Protein AF-X0TUG3-F1 (afdb_monomer_lite)

pLDDT: mean 87.76, std 16.63, range [44.94, 98.31]

Foldseek 3Di:
DDPVVVVVLVVQLVVLVPDPDLVSSLVSLVVSCVVPVALVSLQSNLVSCVVVVVLVSNLVSLVSSLVRDPDVVSNVVSVVSNVVSVVVVVDDPPPPPPPDDDDD

Structure (mmCIF, N/CA/C/O backbone):
data_AF-X0TUG3-F1
#
_entry.id   AF-X0TUG3-F1
#
loop_
_atom_site.group_PDB
_atom_site.id
_atom_site.type_symbol
_atom_site.label_atom_id
_atom_site.label_alt_id
_atom_site.label_comp_id
_atom_site.label_asym_id
_atom_site.label_entity_id
_atom_site.label_seq_id
_atom_site.pdbx_PDB_ins_code
_atom_site.Cartn_x
_atom_site.Cartn_y
_atom_site.Cartn_z
_atom_site.occupancy
_atom_site.B_iso_or_equiv
_atom_site.auth_seq_id
_atom_site.auth_comp_id
_atom_site.auth_asym_id
_atom_site.auth_atom_id
_atom_site.pdbx_PDB_model_num
ATOM 1 N N . MET A 1 1 ? 11.445 -4.729 -12.410 1.00 70.69 1 MET A N 1
ATOM 2 C CA . MET A 1 1 ? 11.066 -3.305 -12.451 1.00 70.69 1 MET A CA 1
ATOM 3 C C . MET A 1 1 ? 12.295 -2.467 -12.746 1.00 70.69 1 MET A C 1
ATOM 5 O O . MET A 1 1 ? 13.327 -2.658 -12.106 1.00 70.69 1 MET A O 1
ATOM 9 N N . SER A 1 2 ? 12.185 -1.562 -13.709 1.00 83.81 2 SER A N 1
ATOM 10 C CA . SER A 1 2 ? 13.248 -0.632 -14.091 1.00 83.81 2 SER A CA 1
ATOM 11 C C . SER A 1 2 ? 13.221 0.631 -13.225 1.00 83.81 2 SER A C 1
ATOM 13 O O . SER A 1 2 ? 12.184 1.010 -12.684 1.00 83.81 2 SER A O 1
ATOM 15 N N . LYS A 1 3 ? 14.343 1.359 -13.148 1.00 82.31 3 LYS A N 1
ATOM 16 C CA . LYS A 1 3 ? 14.419 2.652 -12.435 1.00 82.31 3 LYS A CA 1
ATOM 17 C C . LYS A 1 3 ? 13.401 3.682 -12.956 1.00 82.31 3 LYS A C 1
ATOM 19 O O . LYS A 1 3 ? 12.912 4.500 -12.183 1.00 82.31 3 LYS A O 1
ATOM 24 N N . ALA A 1 4 ? 13.094 3.642 -14.255 1.00 86.88 4 ALA A N 1
ATOM 25 C CA . ALA A 1 4 ? 12.112 4.519 -14.889 1.00 86.88 4 ALA A CA 1
ATOM 26 C C . ALA A 1 4 ? 10.672 4.197 -14.453 1.00 86.88 4 ALA A C 1
ATOM 28 O O . ALA A 1 4 ? 9.966 5.104 -14.025 1.00 86.88 4 ALA A O 1
ATOM 29 N N . GLU A 1 5 ? 10.280 2.919 -14.476 1.00 86.69 5 GLU A N 1
ATOM 30 C CA . GLU A 1 5 ? 8.958 2.463 -14.013 1.00 86.69 5 GLU A CA 1
ATOM 31 C C . GLU A 1 5 ? 8.744 2.795 -12.534 1.00 86.69 5 GLU A C 1
ATOM 33 O O . GLU A 1 5 ? 7.715 3.349 -12.159 1.00 86.69 5 GLU A O 1
ATOM 38 N N . TRP A 1 6 ? 9.755 2.554 -11.694 1.00 86.31 6 TRP A N 1
ATOM 39 C CA . TRP A 1 6 ? 9.683 2.900 -10.275 1.00 86.31 6 TRP A CA 1
ATOM 40 C C . TRP A 1 6 ? 9.451 4.400 -10.049 1.00 86.31 6 TRP A C 1
ATOM 42 O O . TRP A 1 6 ? 8.630 4.797 -9.217 1.00 86.31 6 TRP A O 1
ATOM 52 N N . LYS A 1 7 ? 10.155 5.245 -10.814 1.00 91.38 7 LYS A N 1
ATOM 53 C CA . LYS A 1 7 ? 9.982 6.700 -10.760 1.00 91.38 7 LYS A CA 1
ATOM 54 C C . LYS A 1 7 ? 8.574 7.103 -11.199 1.00 91.38 7 LYS A C 1
ATOM 56 O O . LYS A 1 7 ? 7.967 7.948 -10.551 1.00 91.38 7 LYS A O 1
ATOM 61 N N . GLU A 1 8 ? 8.052 6.496 -12.262 1.00 93.44 8 GLU A N 1
ATOM 62 C CA . GLU A 1 8 ? 6.694 6.761 -12.740 1.00 93.44 8 GLU A CA 1
ATOM 63 C C . GLU A 1 8 ? 5.642 6.404 -11.684 1.00 93.44 8 GLU A C 1
ATOM 65 O O . GLU A 1 8 ? 4.807 7.245 -11.348 1.00 93.44 8 GLU A O 1
ATOM 70 N N . ILE A 1 9 ? 5.711 5.195 -11.119 1.00 92.88 9 ILE A N 1
ATOM 71 C CA . ILE A 1 9 ? 4.784 4.737 -10.075 1.00 92.88 9 ILE A CA 1
ATOM 72 C C . ILE A 1 9 ? 4.839 5.682 -8.872 1.00 92.88 9 ILE A C 1
ATOM 74 O O . ILE A 1 9 ? 3.800 6.119 -8.382 1.00 92.88 9 ILE A O 1
ATOM 78 N N . THR A 1 10 ? 6.041 6.062 -8.435 1.00 91.56 10 THR A N 1
ATOM 79 C CA . THR A 1 10 ? 6.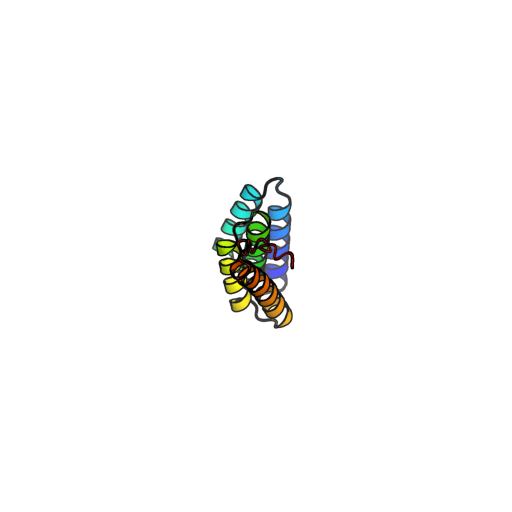226 6.968 -7.290 1.00 91.56 10 THR A CA 1
ATOM 80 C C . THR A 1 10 ? 5.585 8.338 -7.535 1.00 91.56 10 THR A C 1
ATOM 82 O O . THR A 1 10 ? 4.903 8.869 -6.657 1.00 91.56 10 THR A O 1
ATOM 85 N N . GLU A 1 11 ? 5.742 8.901 -8.735 1.00 95.81 11 GLU A N 1
ATOM 86 C CA . GLU A 1 11 ? 5.103 10.168 -9.104 1.00 95.81 11 GLU A CA 1
ATOM 87 C C . GLU A 1 11 ? 3.573 10.044 -9.169 1.00 95.81 11 GLU A C 1
ATOM 89 O O . GLU A 1 11 ? 2.863 10.936 -8.702 1.00 95.81 11 GLU A O 1
ATOM 94 N N . LYS A 1 12 ? 3.039 8.930 -9.687 1.00 96.38 12 LYS A N 1
ATOM 95 C CA . LYS A 1 12 ? 1.587 8.679 -9.712 1.00 96.38 12 LYS A CA 1
ATOM 96 C C . LYS A 1 12 ? 1.006 8.531 -8.307 1.00 96.38 12 LYS A C 1
ATOM 98 O O . LYS A 1 12 ? -0.005 9.158 -8.000 1.00 96.38 12 LYS A O 1
ATOM 103 N N . VAL A 1 13 ? 1.682 7.793 -7.426 1.00 95.44 13 VAL A N 1
ATOM 104 C CA . VAL A 1 13 ? 1.313 7.687 -6.006 1.00 95.44 13 VAL A CA 1
ATOM 105 C C . VAL A 1 13 ? 1.293 9.065 -5.350 1.00 95.44 13 VAL A C 1
ATOM 107 O O . VAL A 1 13 ? 0.353 9.387 -4.622 1.00 95.44 13 VAL A O 1
ATOM 110 N N . LYS A 1 14 ? 2.316 9.893 -5.598 1.00 95.88 14 LYS A N 1
ATOM 111 C CA . LYS A 1 14 ? 2.378 11.252 -5.054 1.00 95.88 14 LYS A CA 1
ATOM 112 C C . LYS A 1 14 ? 1.160 12.068 -5.485 1.00 95.88 14 LYS A C 1
ATOM 114 O O . LYS A 1 14 ? 0.500 12.624 -4.614 1.00 95.88 14 LYS A O 1
ATOM 119 N N . LYS A 1 15 ? 0.817 12.048 -6.777 1.00 96.75 15 LYS A N 1
ATOM 120 C CA . LYS A 1 15 ? -0.371 12.730 -7.316 1.00 96.75 15 LYS A CA 1
ATOM 121 C C . LYS A 1 15 ? -1.670 12.246 -6.677 1.00 96.75 15 LYS A C 1
ATOM 123 O O . LYS A 1 15 ? -2.482 13.067 -6.266 1.00 96.75 15 LYS A O 1
ATOM 128 N N . CYS A 1 16 ? -1.852 10.934 -6.514 1.00 96.44 16 CYS A N 1
ATOM 129 C CA . CYS A 1 16 ? -3.037 10.404 -5.832 1.00 96.44 16 CYS A CA 1
ATOM 130 C C . CYS A 1 16 ? -3.174 10.949 -4.405 1.00 96.44 16 CYS A C 1
ATOM 132 O O . CYS A 1 16 ? -4.274 11.254 -3.952 1.00 96.44 16 CYS A O 1
ATOM 134 N N . ARG A 1 17 ? -2.055 11.108 -3.691 1.00 95.12 17 ARG A N 1
ATOM 135 C CA . ARG A 1 17 ? -2.034 11.597 -2.305 1.00 95.12 17 ARG A CA 1
ATOM 136 C C . ARG A 1 17 ? -2.237 13.108 -2.170 1.00 95.12 17 ARG A C 1
ATOM 138 O O . ARG A 1 17 ? -2.410 13.576 -1.048 1.00 95.12 17 ARG A O 1
ATOM 145 N N . GLU A 1 18 ? -2.232 13.860 -3.269 1.00 95.69 18 GLU A N 1
ATOM 146 C CA . GLU A 1 18 ? -2.555 15.295 -3.284 1.00 95.69 18 GLU A CA 1
ATOM 147 C C . GLU A 1 18 ? -4.072 15.554 -3.251 1.00 95.69 18 GLU A C 1
ATOM 149 O O . GLU A 1 18 ? -4.505 16.688 -3.039 1.00 95.69 18 GLU A O 1
ATOM 154 N N . HIS A 1 19 ? -4.906 14.519 -3.415 1.00 94.75 19 HIS A N 1
ATOM 155 C CA . HIS A 1 19 ? -6.350 14.658 -3.254 1.00 94.75 19 HIS A CA 1
ATOM 156 C C . HIS A 1 19 ? -6.741 15.030 -1.815 1.00 94.75 19 HIS A C 1
ATOM 158 O O . HIS A 1 19 ? -6.175 14.546 -0.840 1.00 94.75 19 HIS A O 1
ATOM 164 N N . SER A 1 20 ? -7.773 15.866 -1.674 1.00 89.88 20 SER A N 1
ATOM 165 C CA . SER A 1 20 ? -8.174 16.436 -0.378 1.00 89.88 20 SER A CA 1
ATOM 166 C C . SER A 1 20 ? -8.877 15.457 0.570 1.00 89.88 20 SER A C 1
ATOM 168 O O . SER A 1 20 ? -8.954 15.719 1.765 1.00 89.88 20 SER A O 1
ATOM 170 N N . SER A 1 21 ? -9.419 14.351 0.056 1.00 95.38 21 SER A N 1
ATOM 171 C CA . SER A 1 21 ? -10.232 13.393 0.817 1.00 95.38 21 SER A CA 1
ATOM 172 C C . SER A 1 21 ? -9.677 11.983 0.684 1.00 95.38 21 SER A C 1
ATOM 174 O O . SER A 1 21 ? -9.374 11.557 -0.434 1.00 95.38 21 SER A O 1
ATOM 176 N N . SER A 1 22 ? -9.648 11.233 1.785 1.00 95.06 22 SER A N 1
ATOM 177 C CA . SER A 1 22 ? -9.154 9.853 1.802 1.00 95.06 22 SER A CA 1
ATOM 178 C C . SER A 1 22 ? -9.864 8.939 0.803 1.00 95.06 22 SER A C 1
ATOM 180 O O . SER A 1 22 ? -9.193 8.141 0.169 1.00 95.06 22 SER A O 1
ATOM 182 N N . GLU A 1 23 ? -11.167 9.105 0.562 1.00 95.88 23 GLU A N 1
ATOM 183 C CA . GLU A 1 23 ? -11.898 8.324 -0.454 1.00 95.88 23 GLU A CA 1
ATOM 184 C C . GLU A 1 23 ? -11.326 8.506 -1.869 1.00 95.88 23 GLU A C 1
ATOM 186 O O . GLU A 1 23 ? -11.100 7.534 -2.585 1.00 95.88 23 GLU A O 1
ATOM 191 N N . LYS A 1 24 ? -11.017 9.749 -2.261 1.00 97.00 24 LYS A N 1
ATOM 192 C CA . LYS A 1 24 ? -10.390 10.050 -3.562 1.00 97.00 24 LYS A CA 1
ATOM 193 C C . LYS A 1 24 ? -8.958 9.526 -3.641 1.00 97.00 24 LYS A C 1
ATOM 195 O O . LYS A 1 24 ? -8.552 9.039 -4.691 1.00 97.00 24 LYS A O 1
ATOM 200 N N . ILE A 1 25 ? -8.205 9.619 -2.541 1.00 97.69 25 ILE A N 1
ATOM 201 C CA . ILE A 1 25 ? -6.849 9.059 -2.463 1.00 97.69 25 ILE A CA 1
ATOM 202 C C . ILE A 1 25 ? -6.913 7.538 -2.657 1.00 97.69 25 ILE A C 1
ATOM 204 O O . ILE A 1 25 ? -6.186 7.010 -3.494 1.00 97.69 25 ILE A O 1
ATOM 208 N N . ILE A 1 26 ? -7.801 6.856 -1.926 1.00 97.88 26 ILE A N 1
ATOM 209 C CA . ILE A 1 26 ? -8.008 5.405 -2.009 1.00 97.88 26 ILE A CA 1
ATOM 210 C C . ILE A 1 26 ? -8.388 5.014 -3.434 1.00 97.88 26 ILE A C 1
ATOM 212 O O . ILE A 1 26 ? -7.675 4.222 -4.035 1.00 97.88 26 ILE A O 1
ATOM 216 N N . SER A 1 27 ? -9.421 5.632 -4.009 1.00 97.62 27 SER A N 1
ATOM 217 C CA . SER A 1 27 ? -9.880 5.307 -5.364 1.00 97.62 27 SER A CA 1
ATOM 218 C C . SER A 1 27 ? -8.773 5.476 -6.416 1.00 97.62 27 SER A C 1
ATOM 220 O O . SER A 1 27 ? -8.571 4.593 -7.248 1.00 97.62 27 SER A O 1
ATOM 222 N N . CYS A 1 28 ? -7.986 6.555 -6.339 1.00 97.81 28 CYS A N 1
ATOM 223 C CA . CYS A 1 28 ? -6.852 6.775 -7.240 1.00 97.81 28 CYS A CA 1
ATOM 224 C C . CYS A 1 28 ? -5.763 5.702 -7.075 1.00 97.81 28 CYS A C 1
ATOM 226 O O . CYS A 1 28 ? -5.240 5.176 -8.059 1.00 97.81 28 CYS A O 1
ATOM 228 N N . LEU A 1 29 ? -5.429 5.350 -5.830 1.00 97.75 29 LEU A N 1
ATOM 229 C CA . LEU A 1 29 ? -4.433 4.320 -5.543 1.00 97.75 29 LEU A CA 1
ATOM 230 C C . LEU A 1 29 ? -4.921 2.911 -5.918 1.00 97.75 29 LEU A C 1
ATOM 232 O O . LEU A 1 29 ? -4.106 2.099 -6.344 1.00 97.75 29 LEU A O 1
ATOM 236 N N . GLU A 1 30 ? -6.216 2.612 -5.802 1.00 97.56 30 GLU A N 1
ATOM 237 C CA . GLU A 1 30 ? -6.800 1.334 -6.226 1.00 97.56 30 GLU A CA 1
ATOM 238 C C . GLU A 1 30 ? -6.690 1.157 -7.739 1.00 97.56 30 GLU A C 1
ATOM 240 O O . GLU A 1 30 ? -6.236 0.108 -8.195 1.00 97.56 30 GLU A O 1
ATOM 245 N N . GLN A 1 31 ? -7.028 2.191 -8.518 1.00 97.38 31 GLN A N 1
ATOM 246 C CA . GLN A 1 31 ? -6.829 2.168 -9.971 1.00 97.38 31 GLN A CA 1
ATOM 247 C C . GLN A 1 31 ? -5.353 1.958 -10.317 1.00 97.38 31 GLN A C 1
ATOM 249 O O . GLN A 1 31 ? -5.015 1.078 -11.106 1.00 97.38 31 GLN A O 1
ATOM 254 N N . LEU A 1 32 ? -4.461 2.692 -9.647 1.00 96.44 32 LEU A N 1
ATOM 255 C CA . LEU A 1 32 ? -3.025 2.531 -9.841 1.00 96.44 32 LEU A CA 1
ATOM 256 C C . LEU A 1 32 ? -2.548 1.115 -9.475 1.00 96.44 32 LEU A C 1
ATOM 258 O O . LEU A 1 32 ? -1.657 0.565 -10.118 1.00 96.44 32 LEU A O 1
ATOM 262 N N . TYR A 1 33 ? -3.138 0.493 -8.458 1.00 97.38 33 TYR A N 1
ATOM 263 C CA . TYR A 1 33 ? -2.795 -0.870 -8.072 1.00 97.38 33 TYR A CA 1
ATOM 264 C C . TYR A 1 33 ? -3.293 -1.901 -9.090 1.00 97.38 33 TYR A C 1
ATOM 266 O O . TYR A 1 33 ? -2.581 -2.864 -9.366 1.00 97.38 33 TYR A O 1
ATOM 274 N N . VAL A 1 34 ? -4.473 -1.702 -9.684 1.00 96.62 34 VAL A N 1
ATOM 275 C CA . VAL A 1 34 ? -4.978 -2.559 -10.770 1.00 96.62 34 VAL A CA 1
ATOM 276 C C . VAL A 1 34 ? -4.024 -2.546 -11.965 1.00 96.62 34 VAL A C 1
ATOM 278 O O . VAL A 1 34 ? -3.726 -3.612 -12.508 1.00 96.62 34 VAL A O 1
ATOM 281 N N . ASP A 1 35 ? -3.506 -1.369 -12.320 1.00 94.38 35 ASP A N 1
ATOM 282 C CA . ASP A 1 35 ? -2.631 -1.189 -13.481 1.00 94.38 35 ASP A CA 1
ATOM 283 C C . ASP A 1 35 ? -1.232 -1.788 -13.272 1.00 94.38 35 ASP A C 1
ATOM 285 O O . ASP A 1 35 ? -0.686 -2.426 -14.172 1.00 94.38 35 ASP A O 1
ATOM 289 N N . TYR A 1 36 ? -0.644 -1.596 -12.085 1.00 93.88 36 TYR A N 1
ATOM 290 C CA . TYR A 1 36 ? 0.768 -1.922 -11.842 1.00 93.88 36 TYR A CA 1
ATOM 291 C C . TYR A 1 36 ? 0.996 -3.145 -10.955 1.00 93.88 36 TYR A C 1
ATOM 293 O O . TYR A 1 36 ? 2.053 -3.767 -11.047 1.00 93.88 36 TYR A O 1
ATOM 301 N N . LYS A 1 37 ? 0.041 -3.483 -10.080 1.00 94.94 37 LYS A N 1
ATOM 302 C CA . LYS A 1 37 ? 0.168 -4.525 -9.043 1.00 94.94 37 LYS A CA 1
ATOM 303 C C . LYS A 1 37 ? 1.475 -4.415 -8.252 1.00 94.94 37 LYS A C 1
ATOM 305 O O . LYS A 1 37 ? 2.157 -5.404 -8.001 1.00 94.94 37 LYS A O 1
ATOM 310 N N . ASP A 1 38 ? 1.834 -3.186 -7.892 1.00 94.81 38 ASP A N 1
ATOM 311 C CA . ASP A 1 38 ? 3.107 -2.870 -7.255 1.00 94.81 38 ASP A CA 1
ATOM 312 C C . ASP A 1 38 ? 2.990 -2.803 -5.724 1.00 94.81 38 ASP A C 1
ATOM 314 O O . ASP A 1 38 ? 2.013 -2.286 -5.168 1.00 94.81 38 ASP A O 1
ATOM 318 N N . GLY A 1 39 ? 4.020 -3.306 -5.036 1.00 95.25 39 GLY A N 1
ATOM 319 C CA . GLY A 1 39 ? 4.060 -3.369 -3.574 1.00 95.25 39 GLY A CA 1
ATOM 320 C C . GLY A 1 39 ? 4.049 -1.994 -2.907 1.00 95.25 39 GLY A C 1
ATOM 321 O O . GLY A 1 39 ? 3.464 -1.836 -1.836 1.00 95.25 39 GLY A O 1
ATOM 322 N N . MET A 1 40 ? 4.624 -0.967 -3.540 1.00 94.62 40 MET A N 1
ATOM 323 C CA . MET A 1 40 ? 4.606 0.392 -3.001 1.00 94.62 40 MET A CA 1
ATOM 324 C C . MET A 1 40 ? 3.200 0.981 -3.062 1.00 94.62 40 MET A C 1
ATOM 326 O O . MET A 1 40 ? 2.753 1.585 -2.087 1.00 94.62 40 MET A O 1
ATOM 330 N N . VAL A 1 41 ? 2.474 0.758 -4.159 1.00 97.31 41 VAL A N 1
ATOM 331 C CA . VAL A 1 41 ? 1.073 1.190 -4.275 1.00 97.31 41 VAL A CA 1
ATOM 332 C C . VAL A 1 41 ? 0.208 0.489 -3.223 1.00 97.31 41 VAL A C 1
ATOM 334 O O . VAL A 1 41 ? -0.525 1.165 -2.499 1.00 97.31 41 VAL A O 1
ATOM 337 N N . ALA A 1 42 ? 0.361 -0.831 -3.058 1.00 97.62 42 ALA A N 1
ATOM 338 C CA . ALA A 1 42 ? -0.322 -1.588 -2.006 1.00 97.62 42 ALA A CA 1
ATOM 339 C C . ALA A 1 42 ? 0.005 -1.049 -0.602 1.00 97.62 42 ALA A C 1
ATOM 341 O O . ALA A 1 42 ? -0.889 -0.845 0.216 1.00 97.62 42 ALA A O 1
ATOM 342 N N . PHE A 1 43 ? 1.269 -0.727 -0.326 1.00 97.69 43 PHE A N 1
ATOM 343 C CA . PHE A 1 43 ? 1.664 -0.160 0.962 1.00 97.69 43 PHE A CA 1
ATOM 344 C C . PHE A 1 43 ? 0.986 1.191 1.237 1.00 97.69 43 PHE A C 1
ATOM 346 O O . PHE A 1 43 ? 0.512 1.438 2.348 1.00 97.69 43 PHE A O 1
ATOM 353 N N . TYR A 1 44 ? 0.896 2.070 0.234 1.00 97.50 44 TYR A N 1
ATOM 354 C CA . TYR A 1 44 ? 0.203 3.351 0.384 1.00 97.50 44 TYR A CA 1
ATOM 355 C C . TYR A 1 44 ? -1.317 3.202 0.515 1.00 97.50 44 TYR A C 1
ATOM 357 O O . TYR A 1 44 ? -1.906 3.959 1.288 1.00 97.50 44 TYR A O 1
ATOM 365 N N . LEU A 1 45 ? -1.934 2.215 -0.146 1.00 97.88 45 LEU A N 1
ATOM 366 C CA . LEU A 1 45 ? -3.328 1.839 0.120 1.00 97.88 45 LEU A CA 1
ATOM 367 C C . LEU A 1 45 ? -3.505 1.447 1.585 1.00 97.88 45 LEU A C 1
ATOM 369 O O . LEU A 1 45 ? -4.356 2.013 2.268 1.00 97.88 45 LEU A O 1
ATOM 373 N N . GLY A 1 46 ? -2.644 0.561 2.096 1.00 97.56 46 GLY A N 1
ATOM 374 C CA . GLY A 1 46 ? -2.670 0.131 3.494 1.00 97.56 46 GLY A CA 1
ATOM 375 C C . GLY A 1 46 ? -2.648 1.305 4.478 1.00 97.56 46 GLY A C 1
ATOM 376 O O . GLY A 1 46 ? -3.460 1.365 5.401 1.00 97.56 46 GLY A O 1
ATOM 377 N N . ARG A 1 47 ? -1.791 2.300 4.221 1.00 97.56 47 ARG A N 1
ATOM 378 C CA . ARG A 1 47 ? -1.698 3.522 5.037 1.00 97.56 47 ARG A CA 1
ATOM 379 C C . ARG A 1 47 ? -2.952 4.385 4.998 1.00 97.56 47 ARG A C 1
ATOM 381 O O . ARG A 1 47 ? -3.344 4.928 6.031 1.00 97.56 47 ARG A O 1
ATOM 388 N N . GLU A 1 48 ? -3.557 4.560 3.828 1.00 97.75 48 GLU A N 1
ATOM 389 C CA . GLU A 1 48 ? -4.752 5.399 3.717 1.00 97.75 48 GLU A CA 1
ATOM 390 C C . GLU A 1 48 ? -5.974 4.704 4.341 1.00 97.75 48 GLU A C 1
ATOM 392 O O . GLU A 1 48 ? -6.758 5.349 5.041 1.00 97.75 48 GLU A O 1
ATOM 397 N N . TYR A 1 49 ? -6.090 3.379 4.211 1.00 97.25 49 TYR A N 1
ATOM 398 C CA . TYR A 1 49 ? -7.095 2.605 4.947 1.00 97.25 49 TYR A CA 1
ATOM 399 C C . TYR A 1 49 ? -6.865 2.631 6.463 1.00 97.25 49 TYR A C 1
ATOM 401 O O . TYR A 1 49 ? -7.825 2.782 7.218 1.00 97.25 49 TYR A O 1
ATOM 409 N N . GLU A 1 50 ? -5.613 2.560 6.933 1.00 95.81 50 GLU A N 1
ATOM 410 C CA . GLU A 1 50 ? -5.294 2.716 8.361 1.00 95.81 50 GLU A CA 1
ATOM 411 C C . GLU A 1 50 ? -5.783 4.075 8.876 1.00 95.81 50 GLU A C 1
ATOM 413 O O . GLU A 1 50 ? -6.437 4.146 9.917 1.00 95.81 50 GLU A O 1
ATOM 418 N N . LYS A 1 51 ? -5.527 5.146 8.118 1.00 94.75 51 LYS A N 1
ATOM 419 C CA . LYS A 1 51 ? -5.937 6.514 8.461 1.00 94.75 51 LYS A CA 1
ATOM 420 C C . LYS A 1 51 ? -7.457 6.691 8.518 1.00 94.75 51 LYS A C 1
ATOM 422 O O . LYS A 1 51 ? -7.937 7.445 9.359 1.00 94.75 51 LYS A O 1
ATOM 427 N N . THR A 1 52 ? -8.210 6.007 7.657 1.00 94.50 52 THR A N 1
ATOM 428 C CA . THR A 1 52 ? -9.688 6.035 7.678 1.00 94.50 52 THR A CA 1
ATOM 429 C C . THR A 1 52 ? -10.299 5.113 8.736 1.00 94.50 52 THR A C 1
ATOM 431 O O . THR A 1 52 ? -11.512 5.113 8.920 1.00 94.50 52 THR A O 1
ATOM 434 N N . GLY A 1 53 ? -9.483 4.333 9.453 1.00 92.50 53 GLY A N 1
ATOM 435 C CA . GLY A 1 53 ? -9.945 3.374 10.459 1.00 92.50 53 GLY A CA 1
ATOM 436 C C . GLY A 1 53 ? -10.376 2.020 9.887 1.00 92.50 53 GLY A C 1
ATOM 437 O O . GLY A 1 53 ? -10.760 1.131 10.652 1.00 92.50 53 GLY A O 1
ATOM 438 N N . SER A 1 54 ? -10.249 1.818 8.574 1.00 94.25 54 SER A N 1
ATOM 439 C CA . SER A 1 54 ? -10.571 0.573 7.866 1.00 94.25 54 SER A CA 1
ATOM 440 C C . SER A 1 54 ? -9.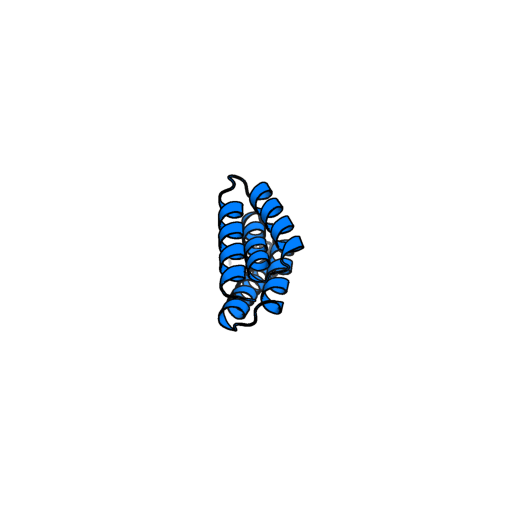464 -0.467 8.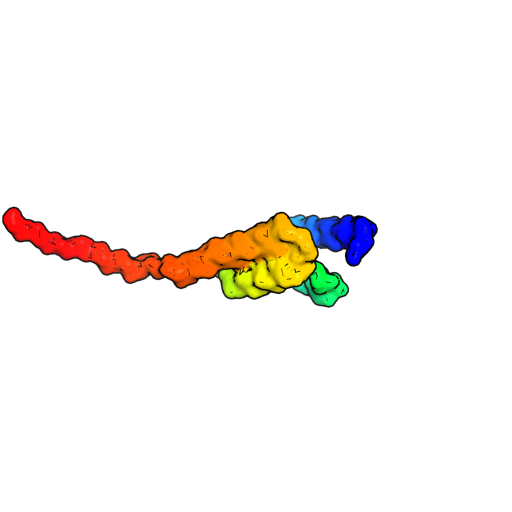069 1.00 94.25 54 SER A C 1
ATOM 442 O O . SER A 1 54 ? -8.696 -0.803 7.169 1.00 94.25 54 SER A O 1
ATOM 444 N N . LYS A 1 55 ? -9.341 -0.969 9.302 1.00 93.12 55 LYS A N 1
ATOM 445 C CA . LYS A 1 55 ? -8.208 -1.812 9.732 1.00 93.12 55 LYS A CA 1
ATOM 446 C C . LYS A 1 55 ? -8.057 -3.107 8.932 1.00 93.12 55 LYS A C 1
ATOM 448 O O . LYS A 1 55 ? -6.931 -3.515 8.673 1.00 93.12 55 LYS A O 1
ATOM 453 N N . ASN A 1 56 ? -9.159 -3.763 8.564 1.00 95.06 56 ASN A N 1
ATOM 454 C CA . ASN A 1 56 ? -9.096 -5.023 7.816 1.00 95.06 56 ASN A CA 1
ATOM 455 C C . ASN A 1 56 ? -8.507 -4.808 6.415 1.00 95.06 56 ASN A C 1
ATOM 457 O O . ASN A 1 56 ? -7.625 -5.561 6.006 1.00 95.06 56 ASN A O 1
ATOM 461 N N . ASP A 1 57 ? -8.937 -3.754 5.720 1.00 96.31 57 ASP A N 1
ATOM 462 C CA . ASP A 1 57 ? -8.391 -3.396 4.410 1.00 96.31 57 ASP A CA 1
ATOM 463 C C . ASP A 1 57 ? -6.932 -2.960 4.523 1.00 96.31 57 ASP A C 1
ATOM 465 O O . ASP A 1 57 ? -6.093 -3.399 3.738 1.00 96.31 57 ASP A O 1
ATOM 469 N N . ALA A 1 58 ? -6.590 -2.195 5.562 1.00 97.62 58 ALA A N 1
ATOM 470 C CA . ALA A 1 58 ? -5.207 -1.822 5.832 1.00 97.62 58 ALA A CA 1
ATOM 471 C C . ALA A 1 58 ? -4.294 -3.052 5.989 1.00 97.62 58 ALA A C 1
ATOM 473 O O . ALA A 1 58 ? -3.265 -3.150 5.323 1.00 97.62 58 ALA A O 1
ATOM 474 N N . ILE A 1 59 ? -4.701 -4.025 6.814 1.00 97.50 59 ILE A N 1
ATOM 475 C CA . ILE A 1 59 ? -3.980 -5.293 7.021 1.00 97.50 59 ILE A CA 1
ATOM 476 C C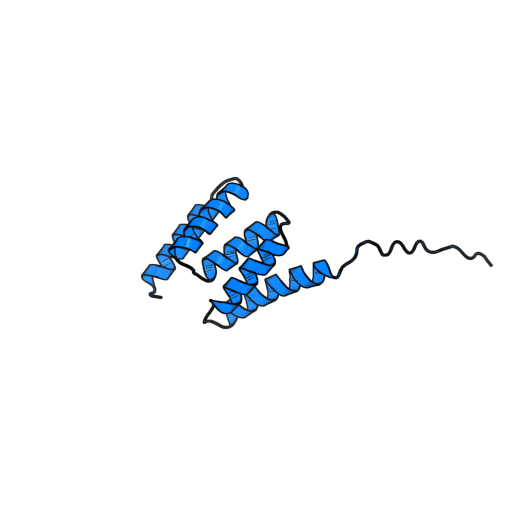 . ILE A 1 59 ? -3.838 -6.069 5.710 1.00 97.50 59 ILE A C 1
ATOM 478 O O . ILE A 1 59 ? -2.737 -6.522 5.392 1.00 97.50 59 ILE A O 1
ATOM 482 N N . LYS A 1 60 ? -4.925 -6.196 4.938 1.00 97.75 60 LYS A N 1
ATOM 483 C CA . LYS A 1 60 ? -4.924 -6.873 3.635 1.00 97.75 60 LYS A CA 1
ATOM 484 C C . LYS A 1 60 ? -3.876 -6.264 2.705 1.00 97.75 60 LYS A C 1
ATOM 486 O O . LYS A 1 60 ? -3.059 -6.988 2.142 1.00 97.75 60 LYS A O 1
ATOM 491 N N . TYR A 1 61 ? -3.873 -4.943 2.562 1.00 98.31 61 TYR A N 1
ATOM 492 C CA . TYR A 1 61 ? -2.947 -4.262 1.661 1.00 98.31 61 TYR A CA 1
ATOM 493 C C . TYR A 1 61 ? -1.501 -4.255 2.169 1.00 98.31 61 TYR A C 1
ATOM 49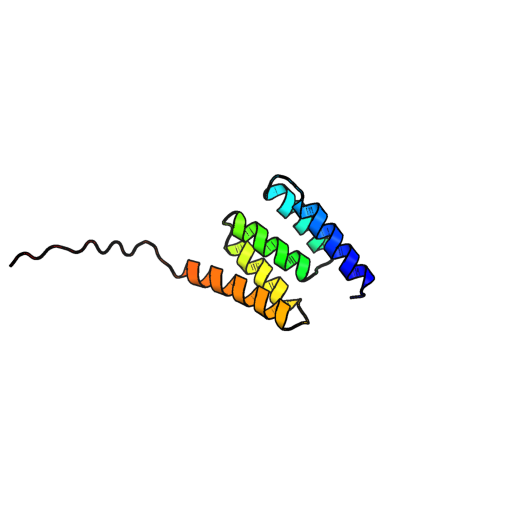5 O O . TYR A 1 61 ? -0.581 -4.368 1.360 1.00 98.31 61 TYR A O 1
ATOM 503 N N . TYR A 1 62 ? -1.271 -4.210 3.484 1.00 98.31 62 TYR A N 1
ATOM 504 C CA . TYR A 1 62 ? 0.073 -4.401 4.032 1.00 98.31 62 TYR A CA 1
ATOM 505 C C . TYR A 1 62 ? 0.603 -5.821 3.812 1.00 98.31 62 TYR A C 1
ATOM 507 O O . TYR A 1 62 ? 1.780 -5.970 3.503 1.00 98.31 62 TYR A O 1
ATOM 515 N N . ASN A 1 63 ? -0.238 -6.853 3.912 1.00 98.00 63 ASN A N 1
ATOM 516 C CA . ASN A 1 63 ? 0.162 -8.226 3.594 1.00 98.00 63 ASN A CA 1
ATOM 517 C C . ASN A 1 63 ? 0.540 -8.375 2.110 1.00 98.00 63 ASN A C 1
ATOM 519 O O . ASN A 1 63 ? 1.617 -8.868 1.798 1.00 98.00 63 ASN A O 1
ATOM 523 N N . ILE A 1 64 ? -0.283 -7.833 1.208 1.00 98.00 64 ILE A N 1
ATOM 524 C CA . ILE A 1 64 ? 0.025 -7.778 -0.228 1.00 98.00 64 ILE A CA 1
ATOM 525 C C . ILE A 1 64 ? 1.363 -7.063 -0.480 1.00 98.00 64 ILE A C 1
ATOM 527 O O . ILE A 1 64 ? 2.183 -7.527 -1.267 1.00 98.00 64 ILE A O 1
ATOM 531 N N . ALA A 1 65 ? 1.599 -5.928 0.181 1.00 97.62 65 ALA A N 1
ATOM 532 C CA . ALA A 1 65 ? 2.845 -5.187 0.032 1.00 97.62 65 ALA A CA 1
ATOM 533 C C . ALA A 1 65 ? 4.061 -5.998 0.511 1.00 97.62 65 ALA A C 1
ATOM 535 O O . ALA A 1 65 ? 5.081 -6.031 -0.175 1.00 97.62 65 ALA A O 1
ATOM 536 N N . GLU A 1 66 ? 3.943 -6.672 1.659 1.00 97.56 66 GLU A N 1
ATOM 537 C CA . GLU A 1 66 ? 4.967 -7.565 2.216 1.00 97.56 66 GLU A CA 1
ATOM 538 C C . GLU A 1 66 ? 5.392 -8.639 1.200 1.00 97.56 66 GLU A C 1
ATOM 540 O O . GLU A 1 66 ? 6.591 -8.811 0.963 1.00 97.56 66 GLU A O 1
ATOM 545 N N . ASP A 1 67 ? 4.424 -9.282 0.542 1.00 97.25 67 ASP A N 1
ATOM 546 C CA . ASP A 1 67 ? 4.668 -10.329 -0.457 1.00 97.25 67 ASP A CA 1
ATOM 547 C C . ASP A 1 67 ? 5.317 -9.795 -1.744 1.00 97.25 67 ASP A C 1
ATOM 549 O O . ASP A 1 67 ? 6.149 -10.466 -2.357 1.00 97.25 67 ASP A O 1
ATOM 553 N N . LEU A 1 68 ? 4.962 -8.574 -2.156 1.00 95.81 68 LEU A N 1
ATOM 554 C CA . LEU A 1 68 ? 5.466 -7.957 -3.388 1.00 95.81 68 LEU A CA 1
ATOM 555 C C . LEU A 1 68 ? 6.846 -7.300 -3.223 1.00 95.81 68 LEU A C 1
ATOM 557 O O . LEU A 1 68 ? 7.547 -7.062 -4.212 1.00 95.81 68 LEU A O 1
ATOM 561 N N . PHE A 1 69 ? 7.266 -6.980 -1.998 1.00 94.56 69 PHE A N 1
ATOM 562 C CA . PHE A 1 69 ? 8.547 -6.319 -1.767 1.00 94.56 69 PHE A CA 1
ATOM 563 C C . PHE A 1 69 ? 9.733 -7.285 -1.831 1.00 94.56 69 PHE A C 1
ATOM 565 O O . PHE A 1 69 ? 9.936 -8.130 -0.961 1.00 94.56 69 PHE A O 1
ATOM 572 N N . ASN A 1 70 ? 10.617 -7.068 -2.808 1.00 90.06 70 ASN A N 1
ATOM 573 C CA . ASN A 1 70 ? 11.878 -7.811 -2.928 1.00 90.06 70 ASN A CA 1
ATOM 574 C C . ASN A 1 70 ? 12.938 -7.391 -1.899 1.00 90.06 70 ASN A C 1
ATOM 576 O O . ASN A 1 70 ? 13.795 -8.191 -1.536 1.00 90.06 70 ASN A O 1
ATOM 580 N N . LEU A 1 71 ? 12.904 -6.136 -1.442 1.00 92.06 71 LEU A N 1
ATOM 581 C CA . LEU A 1 71 ? 13.890 -5.612 -0.500 1.00 92.06 71 LEU A CA 1
ATOM 582 C C . LEU A 1 71 ? 13.423 -5.834 0.948 1.00 92.06 71 LEU A C 1
ATOM 584 O O . LEU A 1 71 ? 12.307 -5.417 1.279 1.00 92.06 71 LEU A O 1
ATOM 588 N N . PRO A 1 72 ? 14.274 -6.406 1.824 1.00 94.12 72 PRO A N 1
ATOM 589 C CA . PRO A 1 72 ? 13.914 -6.705 3.210 1.00 94.12 72 PRO A CA 1
ATOM 590 C C . PRO A 1 72 ? 13.389 -5.493 3.981 1.00 94.12 72 PRO A C 1
ATOM 592 O O . PRO A 1 72 ? 12.365 -5.589 4.639 1.00 94.12 72 PRO A O 1
ATOM 595 N N . SER A 1 73 ? 14.009 -4.322 3.818 1.00 94.25 73 SER A N 1
ATOM 596 C CA . SER A 1 73 ? 13.601 -3.105 4.531 1.00 94.25 73 SER A CA 1
ATOM 597 C C . SER A 1 73 ? 12.157 -2.681 4.244 1.00 94.25 73 SER A C 1
ATOM 599 O O . SER A 1 73 ? 11.446 -2.255 5.154 1.00 94.25 73 SER A O 1
ATOM 601 N N . PHE A 1 74 ? 11.695 -2.807 2.996 1.00 94.00 74 PHE A N 1
ATOM 602 C CA . PHE A 1 74 ? 10.307 -2.502 2.642 1.00 94.00 74 PHE A CA 1
ATOM 603 C C . PHE A 1 74 ? 9.348 -3.588 3.132 1.00 94.00 74 PHE A C 1
ATOM 605 O O . PHE A 1 74 ? 8.259 -3.273 3.615 1.00 94.00 74 PHE A O 1
ATOM 612 N N . ARG A 1 75 ? 9.772 -4.853 3.072 1.00 96.25 75 ARG A N 1
ATOM 613 C CA . ARG A 1 75 ? 9.011 -5.981 3.614 1.00 96.25 75 ARG A CA 1
ATOM 614 C C . ARG A 1 75 ? 8.784 -5.835 5.117 1.00 96.25 75 ARG A C 1
ATOM 616 O O . ARG A 1 75 ? 7.647 -5.911 5.572 1.00 96.25 75 ARG A O 1
ATOM 623 N N . ASP A 1 76 ? 9.838 -5.524 5.863 1.00 97.38 76 ASP A N 1
ATOM 624 C CA . ASP A 1 76 ? 9.782 -5.305 7.308 1.00 97.38 76 ASP A CA 1
ATOM 625 C C . ASP A 1 76 ? 8.892 -4.110 7.666 1.00 97.38 76 ASP A C 1
ATOM 627 O O . ASP A 1 76 ? 8.154 -4.158 8.651 1.00 97.38 76 ASP A O 1
ATOM 631 N N . ALA A 1 77 ? 8.893 -3.053 6.847 1.00 97.00 77 ALA A N 1
ATOM 632 C CA . ALA A 1 77 ? 8.001 -1.912 7.035 1.00 97.00 77 ALA A CA 1
ATOM 633 C C . ALA A 1 77 ? 6.518 -2.295 6.858 1.00 97.00 77 ALA A C 1
ATOM 635 O O . ALA A 1 77 ? 5.674 -1.893 7.668 1.00 97.00 77 ALA A O 1
ATOM 636 N N . ALA A 1 78 ? 6.197 -3.094 5.836 1.00 97.19 78 ALA A N 1
ATOM 637 C CA . ALA A 1 78 ? 4.848 -3.613 5.606 1.00 97.19 78 ALA A CA 1
ATOM 638 C C . ALA A 1 78 ? 4.401 -4.533 6.749 1.00 97.19 78 ALA A C 1
ATOM 640 O O . ALA A 1 78 ? 3.350 -4.306 7.354 1.00 97.19 78 ALA A O 1
ATOM 641 N N . LYS A 1 79 ? 5.255 -5.490 7.120 1.00 97.69 79 LYS A N 1
ATOM 642 C CA . LYS A 1 79 ? 5.038 -6.410 8.238 1.00 97.69 79 LYS A CA 1
ATOM 643 C C . LYS A 1 79 ? 4.803 -5.674 9.556 1.00 97.69 79 LYS A C 1
ATOM 645 O O . LYS A 1 79 ? 3.812 -5.929 10.231 1.00 97.69 79 LYS A O 1
ATOM 650 N N . THR A 1 80 ? 5.659 -4.713 9.900 1.00 97.12 80 THR A N 1
ATOM 651 C CA . THR A 1 80 ? 5.537 -3.931 11.143 1.00 97.12 80 THR A CA 1
ATOM 652 C C . THR A 1 80 ? 4.214 -3.167 11.191 1.00 97.12 80 THR A C 1
ATOM 654 O O . THR A 1 80 ? 3.539 -3.143 12.223 1.00 97.12 80 THR A O 1
ATOM 657 N N . SER A 1 81 ? 3.814 -2.565 10.067 1.00 96.00 81 SER A N 1
ATOM 658 C CA . SER A 1 81 ? 2.544 -1.838 9.962 1.00 96.00 81 SER A CA 1
ATOM 659 C C . SER A 1 81 ? 1.346 -2.776 10.143 1.00 96.00 81 SER A C 1
ATOM 661 O O . SER A 1 81 ? 0.423 -2.463 10.897 1.00 96.00 81 SER A O 1
ATOM 663 N N . ARG A 1 82 ? 1.393 -3.966 9.531 1.00 96.19 82 ARG A N 1
ATOM 664 C CA . ARG A 1 82 ? 0.382 -5.019 9.691 1.00 96.19 82 ARG A CA 1
ATOM 665 C C . ARG A 1 82 ? 0.276 -5.506 11.137 1.00 96.19 82 ARG A C 1
ATOM 667 O O . ARG A 1 82 ? -0.809 -5.456 11.715 1.00 96.19 82 ARG A O 1
ATOM 674 N N . GLU A 1 83 ? 1.391 -5.903 11.745 1.00 95.25 83 GLU A N 1
ATOM 675 C CA . GLU A 1 83 ? 1.432 -6.428 13.117 1.00 95.25 83 GLU A CA 1
ATOM 676 C C . GLU A 1 83 ? 0.931 -5.409 14.148 1.00 95.25 83 GLU A C 1
ATOM 678 O O . GLU A 1 83 ? 0.257 -5.768 15.116 1.00 95.25 83 GLU A O 1
ATOM 683 N N . LYS A 1 84 ? 1.225 -4.118 13.945 1.00 94.25 84 LYS A N 1
ATOM 684 C CA . LYS A 1 84 ? 0.690 -3.037 14.782 1.00 94.25 84 LYS A CA 1
ATOM 685 C C . LYS A 1 84 ? -0.842 -3.043 14.774 1.00 94.25 84 LYS A C 1
ATOM 687 O O . LYS A 1 84 ? -1.453 -2.925 15.834 1.00 94.25 84 LYS A O 1
ATOM 692 N N . LEU A 1 85 ? -1.465 -3.191 13.606 1.00 91.88 85 LEU A N 1
ATOM 693 C CA . LEU A 1 85 ? -2.924 -3.215 13.480 1.00 91.88 85 LEU A CA 1
ATOM 694 C C . LEU A 1 85 ? -3.544 -4.502 14.031 1.00 91.88 85 LEU A C 1
ATOM 696 O O . LEU A 1 85 ? -4.597 -4.443 14.671 1.00 91.88 85 LEU A O 1
ATOM 700 N N . GLU A 1 86 ? -2.881 -5.641 13.845 1.00 89.94 86 GLU A N 1
ATOM 701 C CA . GLU A 1 86 ? -3.302 -6.925 14.416 1.00 89.94 86 GLU A CA 1
ATOM 702 C C . GLU A 1 86 ? -3.290 -6.885 15.950 1.00 89.94 86 GLU A C 1
ATOM 704 O O . GLU A 1 86 ? -4.263 -7.286 16.585 1.00 89.94 86 GLU A O 1
ATOM 709 N N . LYS A 1 87 ? -2.261 -6.291 16.566 1.00 87.94 87 LYS A N 1
ATOM 710 C CA . LYS A 1 87 ? -2.197 -6.114 18.028 1.00 87.94 87 LYS A CA 1
ATOM 711 C C . LYS A 1 87 ? -3.319 -5.232 18.569 1.00 87.94 87 LYS A C 1
ATOM 713 O O . LYS A 1 87 ? -3.831 -5.499 19.653 1.00 87.94 87 LYS A O 1
ATOM 718 N N . ILE A 1 88 ? -3.744 -4.216 17.816 1.00 78.38 88 ILE A N 1
ATOM 719 C CA . ILE A 1 88 ? -4.901 -3.392 18.195 1.00 78.38 88 ILE A CA 1
ATOM 720 C C . ILE A 1 88 ? -6.193 -4.220 18.160 1.00 78.38 88 ILE A C 1
ATOM 722 O O . ILE A 1 88 ? -7.076 -3.991 18.981 1.00 78.38 88 ILE A O 1
ATOM 726 N N . LYS A 1 89 ? -6.311 -5.198 17.253 1.00 63.34 89 LYS A N 1
ATOM 727 C CA . LYS A 1 89 ? -7.450 -6.130 17.215 1.00 63.34 89 LYS A CA 1
ATOM 728 C C . LYS A 1 89 ? -7.549 -6.964 18.502 1.00 63.34 89 LYS A C 1
ATOM 730 O O . LYS A 1 89 ? -8.650 -7.316 18.911 1.00 63.34 89 LYS A O 1
ATOM 735 N N . ASN A 1 90 ? -6.410 -7.215 19.150 1.00 55.09 90 ASN A N 1
ATOM 736 C CA . ASN A 1 90 ? -6.302 -7.942 20.414 1.00 55.09 90 ASN A CA 1
ATOM 737 C C . ASN A 1 90 ? -6.392 -7.043 21.663 1.00 55.09 90 ASN A C 1
ATOM 739 O O . ASN A 1 90 ? -6.458 -7.564 22.775 1.00 55.09 90 ASN A O 1
ATOM 743 N N . TYR A 1 91 ? -6.437 -5.715 21.509 1.00 51.31 91 TYR A N 1
ATOM 744 C CA . TYR A 1 91 ? -6.767 -4.798 22.599 1.00 51.31 91 TYR A CA 1
ATOM 745 C C . TYR A 1 91 ? -8.290 -4.637 22.675 1.00 51.31 91 TYR A C 1
ATOM 747 O O . TYR A 1 91 ? -8.880 -3.796 22.001 1.00 51.31 91 TYR A O 1
ATOM 755 N N . CYS A 1 92 ? -8.935 -5.451 23.511 1.00 47.03 92 CYS A N 1
ATOM 756 C CA . CYS A 1 92 ? -10.295 -5.188 23.973 1.00 47.03 92 CYS A CA 1
ATOM 757 C C . CYS A 1 92 ? -10.283 -3.969 24.918 1.00 47.03 92 CYS A C 1
ATOM 759 O O . CYS A 1 92 ? -9.743 -4.088 26.016 1.00 47.03 92 CYS A O 1
ATOM 761 N N . PRO A 1 93 ? -10.930 -2.830 24.598 1.00 47.72 93 PRO A N 1
ATOM 762 C CA . PRO A 1 93 ? -11.192 -1.776 25.584 1.00 47.72 93 PRO A CA 1
ATOM 763 C C . PRO A 1 93 ? -12.287 -2.154 26.605 1.00 47.72 93 PRO A C 1
ATOM 765 O O . PRO A 1 93 ? -12.683 -1.318 27.405 1.00 47.72 93 PRO A O 1
ATOM 768 N N . HIS A 1 94 ? -12.774 -3.401 26.609 1.00 46.25 94 HIS A N 1
ATOM 769 C CA . HIS A 1 94 ? -13.829 -3.884 27.508 1.00 46.25 94 HIS A CA 1
ATOM 770 C C . HIS A 1 94 ? -13.310 -4.709 28.698 1.00 46.25 94 HIS A C 1
ATOM 772 O O . HIS A 1 94 ? -13.982 -5.624 29.161 1.00 46.25 94 HIS A O 1
ATOM 778 N N . SER A 1 95 ? -12.143 -4.371 29.249 1.00 46.06 95 SER A N 1
ATOM 779 C CA . SER A 1 95 ? -11.888 -4.695 30.658 1.00 46.06 95 SER A CA 1
ATOM 780 C C . SER A 1 95 ? -12.437 -3.566 31.526 1.00 46.06 95 SER A C 1
ATOM 782 O O . SER A 1 95 ? -11.683 -2.832 32.160 1.00 46.06 95 SER A O 1
ATOM 784 N N . SER A 1 96 ? -13.765 -3.436 31.562 1.00 45.69 96 SER A N 1
ATOM 785 C CA . SER A 1 96 ? -14.457 -2.744 32.651 1.00 45.69 96 SER A CA 1
ATOM 786 C C . SER A 1 96 ? -14.392 -3.628 33.896 1.00 45.69 96 SER A C 1
ATOM 788 O O . SER A 1 96 ? -15.402 -4.152 34.356 1.00 45.69 96 SER A O 1
ATOM 790 N N . ILE A 1 97 ? -13.191 -3.825 34.437 1.00 53.25 97 ILE A N 1
ATOM 791 C CA . ILE A 1 97 ? -13.063 -4.186 35.844 1.00 53.25 97 ILE A CA 1
ATOM 792 C C . ILE A 1 97 ? -13.171 -2.854 36.574 1.00 53.25 97 ILE A C 1
ATOM 794 O O . ILE A 1 97 ? -12.187 -2.139 36.751 1.00 53.25 97 ILE A O 1
ATOM 798 N N . HIS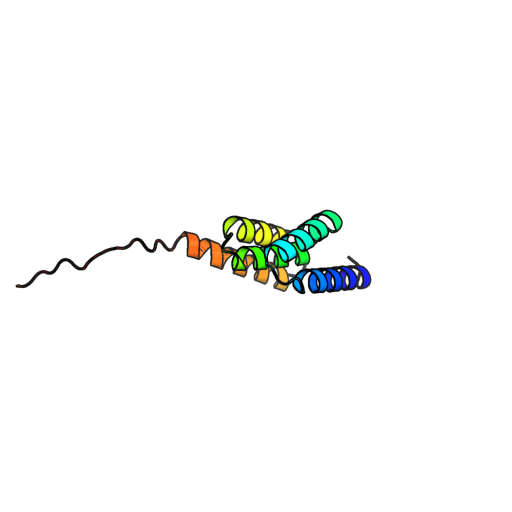 A 1 98 ? -14.397 -2.487 36.940 1.00 47.53 98 HIS A N 1
ATOM 799 C CA . HIS A 1 98 ? -14.568 -1.593 38.073 1.00 47.53 98 HIS A CA 1
ATOM 800 C C . HIS A 1 98 ? -13.905 -2.290 39.271 1.00 47.53 98 HIS A C 1
ATOM 802 O O . HIS A 1 98 ? -14.253 -3.445 39.535 1.00 47.53 98 HIS A O 1
ATOM 808 N N . PRO A 1 99 ? -12.957 -1.662 39.987 1.00 45.41 99 PRO A N 1
ATOM 809 C CA . PRO A 1 99 ? -12.572 -2.168 41.292 1.00 45.41 99 PRO A CA 1
ATOM 810 C C . PRO A 1 99 ? -13.827 -2.136 42.170 1.00 45.41 99 PRO A C 1
ATOM 812 O O . PRO A 1 99 ? -14.352 -1.071 42.493 1.00 45.41 99 PRO A O 1
ATOM 815 N N . VAL A 1 100 ? -14.356 -3.317 42.483 1.00 50.28 100 VAL A N 1
ATOM 816 C CA . VAL A 1 100 ? -15.328 -3.478 43.559 1.00 50.28 100 VAL A CA 1
ATOM 817 C C . VAL A 1 100 ? -14.579 -3.134 44.842 1.00 50.28 100 VAL A C 1
ATOM 819 O O . VAL A 1 100 ? -13.556 -3.742 45.146 1.00 50.28 100 VAL A O 1
ATOM 822 N N . TYR A 1 101 ? -15.058 -2.105 45.535 1.00 44.94 101 TYR A N 1
ATOM 823 C CA . TYR A 1 101 ? -14.601 -1.729 46.865 1.00 44.94 101 TYR A CA 1
ATOM 824 C C . TYR A 1 101 ? -14.738 -2.915 47.828 1.00 44.94 101 TYR A C 1
ATOM 826 O O . TYR A 1 101 ? -15.795 -3.542 47.888 1.00 44.94 101 TYR A O 1
ATOM 834 N N . THR A 1 102 ? -13.710 -3.148 48.638 1.00 52.38 102 THR A N 1
ATOM 835 C CA . THR A 1 102 ? -13.855 -3.768 49.958 1.00 52.38 102 THR A CA 1
ATOM 836 C C . THR A 1 102 ? -13.224 -2.824 50.971 1.00 52.38 102 THR A C 1
ATOM 838 O O . THR A 1 102 ? -12.005 -2.664 51.002 1.00 52.38 102 THR A O 1
ATOM 841 N N . GLU A 1 103 ? -14.084 -2.143 51.725 1.00 50.59 103 GLU A N 1
ATOM 842 C CA . GLU A 1 103 ? -13.746 -1.537 53.009 1.00 50.59 103 GLU A CA 1
ATOM 843 C C . GLU A 1 103 ? -13.689 -2.677 54.040 1.00 50.59 103 GLU A C 1
ATOM 845 O O . GLU A 1 103 ? -14.648 -3.445 54.148 1.00 50.59 103 GLU A O 1
ATOM 850 N N . GLU A 1 104 ? -12.571 -2.799 54.756 1.00 57.25 104 GLU A N 1
ATOM 851 C CA . GLU A 1 104 ? -12.472 -3.490 56.051 1.00 57.25 104 GLU A CA 1
ATOM 852 C C . GLU A 1 104 ? -12.075 -2.468 57.119 1.00 57.25 104 GLU A C 1
ATOM 854 O O . GLU A 1 104 ? -11.212 -1.608 56.813 1.00 57.25 104 GLU A O 1
#

Radius of gyration: 18.43 Å; chains: 1; bounding box: 30×27×71 Å

Sequence (104 aa):
MSKAEWKEITEKVKKCREHSSSEKIISCLEQLYVDYKDGMVAFYLGREYEKTGSKNDAIKYYNIAEDLFNLPSFRDAAKTSREKLEKIKNYCPHSSIHPVYTEE

Secondary structure (DSSP, 8-state):
--HHHHHHHHHHHHHHHTSSSHHHHHHHHHHHHHHH--HHHHHHHHHHHHHHT-HHHHHHHHHHHHHH--SHHHHHHHHHHHHHHHHHHT--S-----------

Organism: NCBI:txid412755